Protein AF-A0A9D2G4V3-F1 (afdb_monomer_lite)

Radius of gyration: 16.46 Å; chains: 1; bounding box: 43×29×40 Å

Structure (mmCIF, N/CA/C/O backbone):
data_AF-A0A9D2G4V3-F1
#
_entry.id   AF-A0A9D2G4V3-F1
#
loop_
_atom_site.group_PDB
_atom_site.id
_atom_site.type_symbol
_atom_site.label_atom_id
_atom_site.label_alt_id
_atom_site.label_comp_id
_atom_site.label_asym_id
_atom_site.label_entity_id
_atom_site.label_seq_id
_atom_site.pdbx_PDB_ins_code
_atom_site.Cartn_x
_atom_site.Cartn_y
_atom_site.Cartn_z
_atom_site.occupancy
_atom_site.B_iso_or_equiv
_atom_site.auth_seq_id
_atom_site.auth_comp_id
_atom_site.auth_asym_id
_atom_site.auth_atom_id
_atom_site.pdbx_PDB_model_num
ATOM 1 N N . MET A 1 1 ? 14.062 8.963 -5.551 1.00 49.31 1 MET A N 1
ATOM 2 C CA . MET A 1 1 ? 12.601 8.861 -5.367 1.00 49.31 1 MET A CA 1
ATOM 3 C C . MET A 1 1 ? 12.344 8.740 -3.874 1.00 49.31 1 MET A C 1
ATOM 5 O O . MET A 1 1 ? 13.107 8.044 -3.220 1.00 49.31 1 MET A O 1
ATOM 9 N N . GLU A 1 2 ? 11.373 9.465 -3.320 1.00 56.03 2 GLU A N 1
ATOM 10 C CA . GLU A 1 2 ? 11.016 9.329 -1.900 1.00 56.03 2 GLU A CA 1
ATOM 11 C C . GLU A 1 2 ? 10.211 8.043 -1.707 1.00 56.03 2 GLU A C 1
ATOM 13 O O . GLU A 1 2 ? 9.184 7.839 -2.358 1.00 56.03 2 GLU A O 1
ATOM 18 N N . GLU A 1 3 ? 10.705 7.158 -0.848 1.00 65.50 3 GLU A N 1
ATOM 19 C CA . GLU A 1 3 ? 10.046 5.900 -0.524 1.00 65.50 3 GLU A CA 1
ATOM 20 C C . GLU A 1 3 ? 8.757 6.192 0.256 1.00 65.50 3 GLU A C 1
ATOM 22 O O . GLU A 1 3 ? 8.788 6.674 1.388 1.00 65.50 3 GLU A O 1
ATOM 27 N N . ARG A 1 4 ? 7.599 5.921 -0.354 1.00 73.94 4 ARG A N 1
ATOM 28 C CA . ARG A 1 4 ? 6.304 6.063 0.317 1.00 73.94 4 ARG A CA 1
ATOM 29 C C . ARG A 1 4 ? 5.954 4.747 0.991 1.00 73.94 4 ARG A C 1
ATOM 31 O O . ARG A 1 4 ? 5.878 3.721 0.328 1.00 73.94 4 ARG A O 1
ATOM 38 N N . ARG A 1 5 ? 5.702 4.786 2.299 1.00 82.69 5 ARG A N 1
ATOM 39 C CA . ARG A 1 5 ? 5.290 3.616 3.084 1.00 82.69 5 ARG A CA 1
ATOM 40 C C . ARG A 1 5 ? 3.954 3.880 3.761 1.00 82.69 5 ARG A C 1
ATOM 42 O O . ARG A 1 5 ? 3.755 4.944 4.347 1.00 82.69 5 ARG A O 1
ATOM 49 N N . ILE A 1 6 ? 3.052 2.900 3.733 1.00 89.12 6 ILE A N 1
ATOM 50 C CA . ILE A 1 6 ? 1.837 2.961 4.546 1.00 89.12 6 ILE A CA 1
ATOM 51 C C . ILE A 1 6 ? 2.182 2.649 5.999 1.00 89.12 6 ILE A C 1
ATOM 53 O O . ILE A 1 6 ? 2.665 1.568 6.335 1.00 89.12 6 ILE A O 1
ATOM 57 N N . LEU A 1 7 ? 1.901 3.617 6.871 1.00 90.50 7 LEU A N 1
ATOM 58 C CA . LEU A 1 7 ? 2.097 3.480 8.314 1.00 90.50 7 LEU A CA 1
ATOM 59 C C . LEU A 1 7 ? 0.921 2.764 8.989 1.00 90.50 7 LEU A C 1
ATOM 61 O O . LEU A 1 7 ? 1.078 2.182 10.054 1.00 90.50 7 LEU A O 1
ATOM 65 N N . GLY A 1 8 ? -0.269 2.768 8.392 1.00 92.50 8 GLY A N 1
ATOM 66 C CA . GLY A 1 8 ? -1.415 2.032 8.916 1.00 92.50 8 GLY A CA 1
ATOM 67 C C . GLY A 1 8 ? -2.748 2.566 8.412 1.00 92.50 8 GLY A C 1
ATOM 68 O O . GLY A 1 8 ? -2.813 3.569 7.706 1.00 92.50 8 GLY A O 1
ATOM 69 N N . TYR A 1 9 ? -3.820 1.887 8.816 1.00 93.44 9 TYR A N 1
ATOM 70 C CA . TYR A 1 9 ? -5.196 2.314 8.575 1.00 93.44 9 TYR A CA 1
ATOM 71 C C . TYR A 1 9 ? -5.909 2.476 9.911 1.00 93.44 9 TYR A C 1
ATOM 73 O O . TYR A 1 9 ? -5.844 1.586 10.758 1.00 93.44 9 TYR A O 1
ATOM 81 N N . PHE A 1 10 ? -6.619 3.586 10.081 1.00 93.12 10 PHE A N 1
ATOM 82 C CA . PHE A 1 10 ? -7.259 3.959 11.341 1.00 93.12 10 PHE A CA 1
ATOM 83 C C . PHE A 1 10 ? -8.756 4.138 11.115 1.00 93.12 10 PHE A C 1
ATOM 85 O O . PHE A 1 10 ? -9.157 4.741 10.116 1.00 93.12 10 PHE A O 1
ATOM 92 N N . SER A 1 11 ? -9.587 3.586 12.000 1.00 90.00 11 SER A N 1
ATOM 93 C CA . SER A 1 11 ? -11.045 3.654 11.829 1.00 90.00 11 SER A CA 1
ATOM 94 C C . SER A 1 11 ? -11.639 5.008 12.184 1.00 90.00 11 SER A C 1
ATOM 96 O O . SER A 1 11 ? -12.750 5.310 11.753 1.00 90.00 11 SER A O 1
ATOM 98 N N . ASP A 1 12 ? -10.927 5.811 12.972 1.00 91.12 12 ASP A N 1
ATOM 99 C CA . ASP A 1 12 ? -11.404 7.109 13.424 1.00 91.12 12 ASP A CA 1
ATOM 100 C C . ASP A 1 12 ? -10.268 8.120 13.630 1.00 91.12 12 ASP A C 1
ATOM 102 O O . ASP A 1 12 ? -9.073 7.804 13.621 1.00 91.12 12 ASP A O 1
ATOM 106 N N . ARG A 1 13 ? -10.675 9.380 13.815 1.00 93.62 13 ARG A N 1
ATOM 107 C CA . ARG A 1 13 ? -9.766 10.513 13.996 1.00 93.62 13 ARG A CA 1
ATOM 108 C C . ARG A 1 13 ? -8.987 10.460 15.312 1.00 93.62 13 ARG A C 1
ATOM 110 O O . ARG A 1 13 ? -7.880 10.988 15.347 1.00 93.62 13 ARG A O 1
ATOM 117 N N . SER A 1 14 ? -9.514 9.822 16.360 1.00 94.75 14 SER A N 1
ATOM 118 C CA . SER A 1 14 ? -8.807 9.674 17.640 1.00 94.75 14 SER A CA 1
ATOM 119 C C . SER A 1 14 ? -7.617 8.734 17.476 1.00 94.75 14 SER A C 1
ATOM 121 O O . SER A 1 14 ? -6.496 9.080 17.847 1.00 94.75 14 SER A O 1
ATOM 123 N N . LYS A 1 15 ? -7.832 7.576 16.843 1.00 94.19 15 LYS A N 1
ATOM 124 C CA . LYS A 1 15 ? -6.776 6.595 16.573 1.00 94.19 15 LYS A CA 1
ATOM 125 C C . LYS A 1 15 ? -5.727 7.115 15.605 1.00 94.19 15 LYS A C 1
ATOM 127 O O . LYS A 1 15 ? -4.535 6.907 15.827 1.00 94.19 15 LYS A O 1
ATOM 132 N N . LEU A 1 16 ? -6.150 7.867 14.594 1.00 94.81 16 LEU A N 1
ATOM 133 C CA . LEU A 1 16 ? -5.224 8.581 13.722 1.00 94.81 16 LEU A CA 1
ATOM 134 C C . LEU A 1 16 ? -4.369 9.594 14.504 1.00 94.81 16 LEU A C 1
ATOM 136 O O . LEU A 1 16 ? -3.159 9.651 14.301 1.00 94.81 16 LEU A O 1
ATOM 140 N N . ALA A 1 17 ? -4.965 10.383 15.403 1.00 94.50 17 ALA A N 1
ATOM 141 C CA . ALA A 1 17 ? -4.225 11.367 16.193 1.00 94.50 17 ALA A CA 1
ATOM 142 C C . ALA A 1 17 ? -3.192 10.709 17.128 1.00 94.50 17 ALA A C 1
ATOM 144 O O . ALA A 1 17 ? -2.060 11.186 17.215 1.00 94.50 17 ALA A O 1
ATOM 145 N N . GLU A 1 18 ? -3.547 9.589 17.771 1.00 93.56 18 GLU A N 1
ATOM 146 C CA . GLU A 1 18 ? -2.612 8.768 18.561 1.00 93.56 18 GLU A CA 1
ATOM 147 C C . GLU A 1 18 ? -1.411 8.313 17.711 1.00 93.56 18 GLU A C 1
ATOM 149 O O . GLU A 1 18 ? -0.258 8.431 18.136 1.00 93.56 18 GLU A O 1
ATOM 154 N N . ALA A 1 19 ? -1.670 7.840 16.490 1.00 93.25 19 ALA A N 1
ATOM 155 C CA . ALA A 1 19 ? -0.638 7.382 15.566 1.00 93.25 19 ALA A CA 1
ATOM 156 C C . ALA A 1 19 ? 0.278 8.513 15.077 1.00 93.25 19 ALA A C 1
ATOM 158 O O . ALA A 1 19 ? 1.499 8.358 15.085 1.00 93.25 19 ALA A O 1
ATOM 159 N N . LEU A 1 20 ? -0.282 9.666 14.704 1.00 93.38 20 LEU A N 1
ATOM 160 C CA . LEU A 1 20 ? 0.498 10.838 14.292 1.00 93.38 20 LEU A CA 1
ATOM 161 C C . LEU A 1 20 ? 1.373 11.363 15.436 1.00 93.38 20 LEU A C 1
ATOM 163 O O . LEU A 1 20 ? 2.524 11.736 15.212 1.00 93.38 20 LEU A O 1
ATOM 167 N N . LEU A 1 21 ? 0.872 11.343 16.674 1.00 93.25 21 LEU A N 1
ATOM 168 C CA . LEU A 1 21 ? 1.671 11.703 17.845 1.00 93.25 21 LEU A CA 1
ATOM 169 C C . LEU A 1 21 ? 2.851 10.741 18.040 1.00 93.25 21 LEU A C 1
ATOM 171 O O . LEU A 1 21 ? 3.953 11.185 18.366 1.00 93.25 21 LEU A O 1
ATOM 175 N N . ALA A 1 22 ? 2.640 9.439 17.833 1.00 91.88 22 ALA A N 1
ATOM 176 C CA . ALA A 1 22 ? 3.718 8.454 17.877 1.00 91.88 22 ALA A CA 1
ATOM 177 C C . ALA A 1 22 ? 4.761 8.698 16.772 1.00 91.88 22 ALA A C 1
ATOM 179 O O . ALA A 1 22 ? 5.953 8.682 17.067 1.00 91.88 22 ALA A O 1
ATOM 180 N N . CYS A 1 23 ? 4.331 9.018 15.545 1.00 90.81 23 CYS A N 1
ATOM 181 C CA . CYS A 1 23 ? 5.227 9.381 14.438 1.00 90.81 23 CYS A CA 1
ATOM 182 C C . CYS A 1 23 ? 6.127 10.573 14.806 1.00 90.81 23 CYS A C 1
ATOM 184 O O . CYS A 1 23 ? 7.349 10.474 14.701 1.00 90.81 23 CYS A O 1
ATOM 186 N N . ARG A 1 24 ? 5.547 11.650 15.357 1.00 91.06 24 ARG A N 1
ATOM 187 C CA . ARG A 1 24 ? 6.305 12.835 15.807 1.00 91.06 24 ARG A CA 1
ATOM 188 C C . ARG A 1 24 ? 7.324 12.507 16.892 1.00 91.06 24 ARG A C 1
ATOM 190 O O . ARG A 1 24 ? 8.443 13.008 16.859 1.00 91.06 24 ARG A O 1
ATOM 197 N N . ARG A 1 25 ? 6.963 11.648 17.851 1.00 90.94 25 ARG A N 1
ATOM 198 C CA . ARG A 1 25 ? 7.888 11.194 18.910 1.00 90.94 25 ARG A CA 1
ATOM 199 C C . ARG A 1 25 ? 9.076 10.406 18.357 1.00 90.94 25 ARG A C 1
ATOM 201 O O . ARG A 1 25 ? 10.125 10.393 18.990 1.00 90.94 25 ARG A O 1
ATOM 208 N N . CYS A 1 26 ? 8.917 9.784 17.194 1.00 87.75 26 CYS A N 1
ATOM 209 C CA . CYS A 1 26 ? 9.970 9.075 16.470 1.00 87.75 26 CYS A CA 1
ATOM 210 C C . CYS A 1 26 ? 10.695 9.956 15.436 1.00 87.75 26 CYS A C 1
ATOM 212 O O . CYS A 1 26 ? 11.491 9.443 14.653 1.00 87.75 26 CYS A O 1
ATOM 214 N N . GLY A 1 27 ? 10.441 11.269 15.437 1.00 88.75 27 GLY A N 1
ATOM 215 C CA . GLY A 1 27 ? 11.108 12.226 14.557 1.00 88.75 27 GLY A CA 1
ATOM 216 C C . GLY A 1 27 ? 10.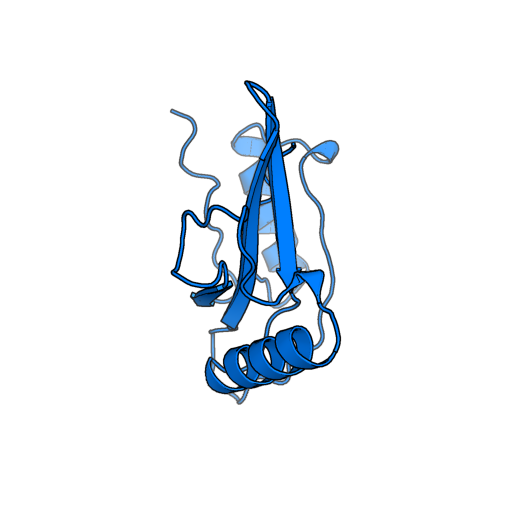593 12.236 13.119 1.00 88.75 27 GLY A C 1
ATOM 217 O O . GLY A 1 27 ? 11.319 12.703 12.253 1.00 88.75 27 GLY A O 1
ATOM 218 N N . ILE A 1 28 ? 9.388 11.715 12.866 1.00 88.69 28 ILE A N 1
ATOM 219 C CA . ILE A 1 28 ? 8.706 11.839 11.571 1.00 88.69 28 ILE A CA 1
ATOM 220 C C . ILE A 1 28 ? 7.842 13.107 11.620 1.00 88.69 28 ILE A C 1
ATOM 222 O O . ILE A 1 28 ? 6.896 13.182 12.418 1.00 88.69 28 ILE A O 1
ATOM 226 N N . GLY A 1 29 ? 8.208 14.104 10.814 1.00 86.06 29 GLY A N 1
ATOM 227 C CA . GLY A 1 29 ? 7.565 15.419 10.740 1.00 86.06 29 GLY A CA 1
ATOM 228 C C . GLY A 1 29 ? 6.180 15.398 10.090 1.00 86.06 29 GLY A C 1
ATOM 229 O O . GLY A 1 29 ? 5.756 14.400 9.509 1.00 86.06 29 GLY A O 1
ATOM 230 N N . GLU A 1 30 ? 5.449 16.514 10.177 1.00 86.19 30 GLU A N 1
ATOM 231 C CA . GLU A 1 30 ? 4.132 16.630 9.528 1.00 86.19 30 GLU A CA 1
ATOM 232 C C . GLU A 1 30 ? 4.273 16.603 8.001 1.00 86.19 30 GLU A C 1
ATOM 234 O O . GLU A 1 30 ? 3.479 15.957 7.323 1.00 86.19 30 GLU A O 1
ATOM 239 N N . GLU A 1 31 ? 5.328 17.227 7.485 1.00 88.88 31 GLU A N 1
ATOM 240 C CA . GLU A 1 31 ? 5.725 17.264 6.079 1.00 88.88 31 GLU A CA 1
ATOM 241 C C . GLU A 1 31 ? 6.112 15.891 5.503 1.00 88.88 31 GLU A C 1
ATOM 243 O O . GLU A 1 31 ? 6.004 15.684 4.297 1.00 88.88 31 GLU A O 1
ATOM 248 N N . GLU A 1 32 ? 6.505 14.942 6.358 1.00 88.31 32 GLU A N 1
ATOM 249 C CA . GLU A 1 32 ? 6.841 13.561 5.981 1.00 88.31 32 GLU A CA 1
ATOM 250 C C . GLU A 1 32 ? 5.623 12.622 6.044 1.00 88.31 32 GLU A C 1
ATOM 252 O O . GLU A 1 32 ? 5.708 11.451 5.667 1.00 88.31 32 GLU A O 1
ATOM 257 N N . THR A 1 33 ? 4.474 13.113 6.521 1.00 89.81 33 THR A N 1
ATOM 258 C CA . THR A 1 33 ? 3.248 12.320 6.655 1.00 89.81 33 THR A CA 1
ATOM 259 C C . THR A 1 33 ? 2.135 12.837 5.759 1.00 89.81 33 THR A C 1
ATOM 261 O O . THR A 1 33 ? 1.887 14.033 5.651 1.00 89.81 33 THR A O 1
ATOM 264 N N . ALA A 1 34 ? 1.391 11.912 5.159 1.00 91.12 34 ALA A N 1
ATOM 265 C CA . ALA A 1 34 ? 0.170 12.219 4.431 1.00 91.12 34 ALA A CA 1
ATOM 266 C C . ALA A 1 34 ? -0.978 11.357 4.959 1.00 91.12 34 ALA A C 1
ATOM 268 O O . ALA A 1 34 ? -0.796 10.182 5.282 1.00 91.12 34 ALA A O 1
ATOM 269 N N . VAL A 1 35 ? -2.170 11.948 5.036 1.00 92.00 35 VAL A N 1
ATOM 270 C CA . VAL A 1 35 ? -3.400 11.257 5.432 1.00 92.00 35 VAL A CA 1
ATOM 271 C C . VAL A 1 35 ? -4.379 11.315 4.273 1.00 92.00 35 VAL A C 1
ATOM 273 O O . VAL A 1 35 ? -4.721 12.395 3.799 1.00 92.00 35 VAL A O 1
ATOM 276 N N . GLU A 1 36 ? -4.871 10.151 3.864 1.00 92.56 36 GLU A N 1
ATOM 277 C CA . GLU A 1 36 ? -5.922 10.016 2.861 1.00 92.56 36 GLU A CA 1
ATOM 278 C C . GLU A 1 36 ? -7.113 9.259 3.460 1.00 92.56 36 GLU A C 1
ATOM 280 O O . GLU A 1 36 ? -6.948 8.275 4.186 1.00 92.56 36 GLU A O 1
ATOM 285 N N . GLU A 1 37 ? -8.327 9.739 3.185 1.00 92.38 37 GLU A N 1
ATOM 286 C CA . GLU A 1 37 ? -9.557 9.109 3.658 1.00 92.38 37 GLU A CA 1
ATOM 287 C C . GLU A 1 37 ? -10.111 8.133 2.619 1.00 92.38 37 GLU A C 1
ATOM 289 O O . GLU A 1 37 ? -10.257 8.459 1.441 1.00 92.38 37 GLU A O 1
ATOM 294 N N . PHE A 1 38 ? -10.503 6.941 3.074 1.00 89.62 38 PHE A N 1
ATOM 295 C CA . PHE A 1 38 ? -11.082 5.911 2.218 1.00 89.62 38 PHE A CA 1
ATOM 296 C C . PHE A 1 38 ? -12.380 5.365 2.799 1.00 89.62 38 PHE A C 1
ATOM 298 O O . PHE A 1 38 ? -12.481 5.072 3.989 1.00 89.62 38 PHE A O 1
ATOM 305 N N . SER A 1 39 ? -13.356 5.111 1.926 1.00 89.00 39 SER A N 1
ATOM 306 C CA . SER A 1 39 ? -14.541 4.332 2.282 1.00 89.00 39 SER A CA 1
ATOM 307 C C . SER A 1 39 ? -14.331 2.865 1.917 1.00 89.00 39 SER A C 1
ATOM 309 O O . SER A 1 39 ? -14.383 2.483 0.744 1.00 89.00 39 SER A O 1
ATOM 311 N N . VAL A 1 40 ? -14.091 2.022 2.925 1.00 86.06 40 VAL A N 1
ATOM 312 C CA . VAL A 1 40 ? -13.924 0.574 2.741 1.00 86.06 40 VAL A CA 1
ATOM 313 C C . VAL A 1 40 ? -15.057 -0.165 3.454 1.00 86.06 40 VAL A C 1
ATOM 315 O O . VAL A 1 40 ? -15.074 -0.221 4.683 1.00 86.06 40 VAL A O 1
ATOM 318 N N . PRO A 1 41 ? -15.999 -0.790 2.723 1.00 82.12 41 PRO A N 1
ATOM 319 C CA . PRO A 1 41 ? -17.105 -1.517 3.335 1.00 82.12 41 PRO A CA 1
ATOM 320 C C . PRO A 1 41 ? -16.611 -2.859 3.888 1.00 82.12 41 PRO A C 1
ATOM 322 O O . PRO A 1 41 ? -16.641 -3.898 3.213 1.00 82.12 41 PRO A O 1
ATOM 325 N N . LEU A 1 42 ? -16.125 -2.835 5.125 1.00 82.38 42 LEU A N 1
ATOM 326 C CA . LEU A 1 42 ? -15.725 -4.021 5.867 1.00 82.38 42 LEU A CA 1
ATOM 327 C C . LEU A 1 42 ? -16.950 -4.674 6.515 1.00 82.38 42 LEU A C 1
ATOM 329 O O . LEU A 1 42 ? -17.839 -4.010 7.041 1.00 82.38 42 LEU A O 1
ATOM 333 N N . ARG A 1 43 ? -17.012 -6.010 6.472 1.00 79.94 43 ARG A N 1
ATOM 334 C CA . ARG A 1 43 ? -18.036 -6.752 7.223 1.00 79.94 43 ARG A CA 1
ATOM 335 C C . ARG A 1 43 ? -17.781 -6.583 8.719 1.00 79.94 43 ARG A C 1
ATOM 337 O O . ARG A 1 43 ? -16.625 -6.549 9.135 1.00 79.94 43 ARG A O 1
ATOM 344 N N . ARG A 1 44 ? -18.849 -6.564 9.521 1.00 73.19 44 ARG A N 1
ATOM 345 C CA . ARG A 1 44 ? -18.765 -6.516 10.988 1.00 73.19 44 ARG A CA 1
ATOM 346 C C . ARG A 1 44 ? -17.776 -7.575 11.500 1.00 73.19 44 ARG A C 1
ATOM 348 O O . ARG A 1 44 ? -17.852 -8.733 11.095 1.00 73.19 44 ARG A O 1
ATOM 355 N N . GLY A 1 45 ? -16.821 -7.156 12.331 1.00 70.56 45 GLY A N 1
ATOM 356 C CA . GLY A 1 45 ? -15.772 -8.020 12.886 1.00 70.56 45 GLY A CA 1
ATOM 357 C C . GLY A 1 45 ? -14.543 -8.247 11.992 1.00 70.56 45 GLY A C 1
ATOM 358 O O . GLY A 1 45 ? -13.565 -8.827 12.458 1.00 70.56 45 GLY A O 1
ATOM 359 N N . ARG A 1 46 ? -14.525 -7.783 10.731 1.00 75.44 46 ARG A N 1
ATOM 360 C CA . ARG A 1 46 ? -13.289 -7.777 9.929 1.00 75.44 46 ARG A CA 1
ATOM 361 C C . ARG A 1 46 ? -12.436 -6.568 10.284 1.00 75.44 46 ARG A C 1
ATOM 363 O O . ARG A 1 46 ? -12.845 -5.439 10.053 1.00 75.44 46 ARG A O 1
ATOM 370 N N . ARG A 1 47 ? -11.222 -6.839 10.760 1.00 81.75 47 ARG A N 1
ATOM 371 C CA . ARG A 1 47 ? -10.243 -5.832 11.199 1.00 81.75 47 ARG A CA 1
ATOM 372 C C . ARG A 1 47 ? -9.108 -5.602 10.199 1.00 81.75 47 ARG A C 1
ATOM 374 O O . ARG A 1 47 ? -8.099 -5.022 10.565 1.00 81.75 47 ARG A O 1
ATOM 381 N N . PHE A 1 48 ? -9.243 -6.106 8.968 1.00 89.50 48 PHE A N 1
ATOM 382 C CA . PHE A 1 48 ? -8.135 -6.144 8.014 1.00 89.50 48 PHE A CA 1
ATOM 383 C C . PHE A 1 48 ? -8.535 -5.652 6.616 1.00 89.50 48 PHE A C 1
ATOM 385 O O . PHE A 1 48 ? -9.182 -6.412 5.878 1.00 89.50 48 PHE A O 1
ATOM 392 N N . PRO A 1 49 ? -8.167 -4.418 6.2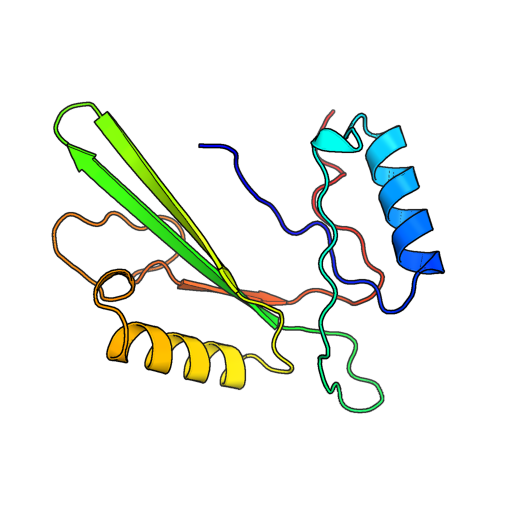26 1.00 92.56 49 PRO A N 1
ATOM 393 C CA . PRO A 1 49 ? -8.022 -4.051 4.824 1.00 92.56 49 PRO A CA 1
ATOM 394 C C . PRO A 1 49 ? -6.842 -4.782 4.168 1.00 92.56 49 PRO A C 1
ATOM 396 O O . PRO A 1 49 ? -5.934 -5.297 4.826 1.00 92.56 49 PRO A O 1
ATOM 399 N N . TYR A 1 50 ? -6.891 -4.833 2.841 1.00 94.06 50 TYR A N 1
ATOM 400 C CA . TYR A 1 50 ? -5.838 -5.360 1.985 1.00 94.06 50 TYR A CA 1
ATOM 401 C C . TYR A 1 50 ? -5.381 -4.253 1.052 1.00 94.06 50 TYR A C 1
ATOM 403 O O . TYR A 1 50 ? -6.201 -3.685 0.334 1.00 94.06 50 TYR A O 1
ATOM 411 N N . GLU A 1 51 ? -4.094 -3.978 1.039 1.00 94.69 51 GLU A N 1
ATOM 412 C CA . GLU A 1 51 ? -3.495 -3.012 0.131 1.00 94.69 51 GLU A CA 1
ATOM 413 C C . GLU A 1 51 ? -2.999 -3.743 -1.114 1.00 94.69 51 GLU A C 1
ATOM 415 O O . GLU A 1 51 ? -2.552 -4.886 -1.028 1.00 94.69 51 GLU A O 1
ATOM 420 N N . LEU A 1 52 ? -3.132 -3.124 -2.281 1.00 96.19 52 LEU A N 1
ATOM 421 C CA . LEU A 1 52 ? -2.394 -3.532 -3.468 1.00 96.19 52 LEU A CA 1
ATOM 422 C C . LEU A 1 52 ? -1.338 -2.458 -3.700 1.00 96.19 52 LEU A C 1
ATOM 424 O O . LEU A 1 52 ? -1.699 -1.285 -3.745 1.00 96.19 52 LEU A O 1
ATOM 428 N N . SER A 1 53 ? -0.100 -2.876 -3.919 1.00 95.06 53 SER A N 1
ATOM 429 C CA . SER A 1 53 ? 0.997 -1.989 -4.298 1.00 95.06 53 SER A CA 1
ATOM 430 C C . SER A 1 53 ? 1.711 -2.536 -5.526 1.00 95.06 53 SER A C 1
ATOM 432 O O . SER A 1 53 ? 1.563 -3.718 -5.868 1.00 95.06 53 SER A O 1
ATOM 434 N N . TYR A 1 54 ? 2.381 -1.648 -6.252 1.00 94.81 54 TYR A N 1
ATOM 435 C CA . TYR A 1 54 ? 3.085 -1.952 -7.488 1.00 94.81 54 TYR A CA 1
ATOM 436 C C . TYR A 1 54 ? 4.398 -1.189 -7.564 1.00 94.81 54 TYR A C 1
ATOM 438 O O . TYR A 1 54 ? 4.416 0.022 -7.362 1.00 94.81 54 TYR A O 1
ATOM 446 N N . GLU A 1 55 ? 5.464 -1.894 -7.921 1.00 94.38 55 GLU A N 1
ATOM 447 C CA . GLU A 1 55 ? 6.798 -1.332 -8.076 1.00 94.38 55 GLU A CA 1
ATOM 448 C C . GLU A 1 55 ? 7.512 -1.980 -9.252 1.00 94.38 55 GLU A C 1
ATOM 450 O O . GLU A 1 55 ? 7.388 -3.187 -9.483 1.00 94.38 55 GLU A O 1
ATOM 455 N N . PHE A 1 56 ? 8.264 -1.176 -9.992 1.00 93.81 56 PHE A N 1
ATOM 456 C CA . PHE A 1 56 ? 9.244 -1.653 -10.957 1.00 93.81 56 PHE A CA 1
ATOM 457 C C . PHE A 1 56 ? 10.323 -0.598 -11.163 1.00 93.81 56 PHE A C 1
ATOM 459 O O . PHE A 1 56 ? 10.066 0.591 -10.990 1.00 93.81 56 PHE A O 1
ATOM 466 N N . SER A 1 57 ? 11.484 -1.027 -11.636 1.00 93.19 57 SER A N 1
ATOM 467 C CA . SER A 1 57 ? 12.571 -0.133 -12.019 1.00 93.19 57 SER A CA 1
ATOM 468 C C . SER A 1 57 ? 12.858 -0.256 -13.514 1.00 93.19 57 SER A C 1
ATOM 470 O O . SER A 1 57 ? 12.690 -1.323 -14.114 1.00 93.19 57 SER A O 1
ATOM 472 N N . LEU A 1 58 ? 13.283 0.842 -14.137 1.00 93.06 58 LEU A N 1
ATOM 473 C CA . LEU A 1 58 ? 13.819 0.869 -15.496 1.00 93.06 58 LEU A CA 1
ATOM 474 C C . LEU A 1 58 ? 15.302 1.208 -15.440 1.00 93.06 58 LEU A C 1
ATOM 476 O O . LEU A 1 58 ? 15.686 2.258 -14.925 1.00 93.06 58 LEU A O 1
ATOM 480 N N . ARG A 1 59 ? 16.135 0.354 -16.035 1.00 89.31 59 ARG A N 1
ATOM 481 C CA . ARG A 1 59 ?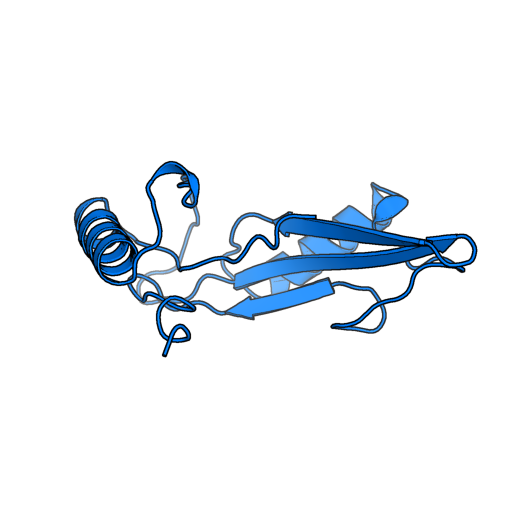 17.567 0.622 -16.176 1.00 89.31 59 ARG A CA 1
ATOM 482 C C . ARG A 1 59 ? 17.867 1.254 -17.530 1.00 89.31 59 ARG A C 1
ATOM 484 O O . ARG A 1 59 ? 17.508 0.712 -18.575 1.00 89.31 59 ARG A O 1
ATOM 491 N N . ARG A 1 60 ? 18.549 2.399 -17.523 1.00 87.31 60 ARG A N 1
ATOM 492 C CA . ARG A 1 60 ? 19.028 3.109 -18.720 1.00 87.31 60 ARG A CA 1
ATOM 493 C C . ARG A 1 60 ? 20.515 3.420 -18.560 1.00 87.31 60 ARG A C 1
ATOM 495 O O . ARG A 1 60 ? 20.892 4.479 -18.062 1.00 87.31 60 ARG A O 1
ATOM 502 N N . GLY A 1 61 ? 21.358 2.475 -18.979 1.00 86.38 61 GLY A N 1
ATOM 503 C CA . GLY A 1 61 ? 22.799 2.529 -18.722 1.00 86.38 61 GLY A CA 1
ATOM 504 C C . GLY A 1 61 ? 23.087 2.336 -17.233 1.00 86.38 61 GLY A C 1
ATOM 505 O O . GLY A 1 61 ? 22.633 1.356 -16.648 1.00 86.38 61 GLY A O 1
ATOM 506 N N . GLU A 1 62 ? 23.804 3.279 -16.626 1.00 88.06 62 GLU A N 1
ATOM 507 C CA . GLU A 1 62 ? 24.094 3.290 -15.182 1.00 88.06 62 GLU A CA 1
ATOM 508 C C . GLU A 1 62 ? 22.948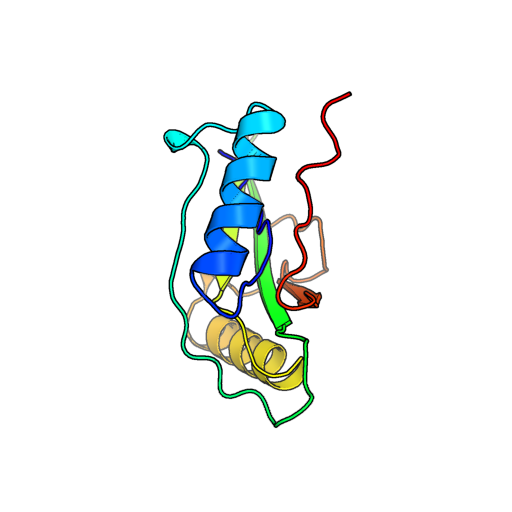 3.872 -14.338 1.00 88.06 62 GLU A C 1
ATOM 510 O O . GLU A 1 62 ? 22.947 3.737 -13.118 1.00 88.06 62 GLU A O 1
ATOM 515 N N . ASN A 1 63 ? 21.952 4.498 -14.973 1.00 88.81 63 ASN A N 1
ATOM 516 C CA . ASN A 1 63 ? 20.830 5.107 -14.267 1.00 88.81 63 ASN A CA 1
ATOM 517 C C . ASN A 1 63 ? 19.713 4.087 -14.033 1.00 88.81 63 ASN A C 1
ATOM 519 O O . ASN A 1 63 ? 19.296 3.388 -14.962 1.00 88.81 63 ASN A O 1
ATOM 523 N N . VAL A 1 64 ? 19.190 4.063 -12.808 1.00 88.88 64 VAL A N 1
ATOM 524 C CA . VAL A 1 64 ? 17.996 3.305 -12.425 1.00 88.88 64 VAL A CA 1
ATOM 525 C C . VAL A 1 64 ? 16.900 4.296 -12.058 1.00 88.88 64 VAL A C 1
ATOM 527 O O . VAL A 1 64 ? 17.111 5.194 -11.244 1.00 88.88 64 VAL A O 1
ATOM 530 N N . GLU A 1 65 ? 15.746 4.154 -12.698 1.00 90.50 65 GLU A N 1
ATOM 531 C CA . GLU A 1 65 ? 14.547 4.927 -12.393 1.00 90.50 65 GLU A CA 1
ATOM 532 C C . GLU A 1 65 ? 13.502 3.996 -11.784 1.00 90.50 65 GLU A C 1
ATOM 534 O O . GLU A 1 65 ? 13.023 3.079 -12.453 1.00 90.50 65 GLU A O 1
ATOM 539 N N . ASP A 1 66 ? 13.165 4.229 -10.520 1.00 89.75 66 ASP A N 1
ATOM 540 C CA . ASP A 1 66 ? 12.149 3.465 -9.804 1.00 89.75 66 ASP A CA 1
ATOM 541 C C . ASP A 1 66 ? 10.764 4.057 -10.049 1.00 89.75 66 ASP A C 1
ATOM 543 O O . ASP A 1 66 ? 10.603 5.264 -10.223 1.00 89.75 66 ASP A O 1
ATOM 547 N N . PHE A 1 67 ? 9.748 3.205 -10.054 1.00 90.75 67 PHE A N 1
ATOM 548 C CA . PHE A 1 67 ? 8.350 3.578 -10.193 1.00 90.75 67 PHE A CA 1
ATOM 549 C C . PHE A 1 67 ? 7.548 2.839 -9.142 1.00 90.75 67 PHE A C 1
ATOM 551 O O . PHE A 1 67 ? 7.657 1.621 -9.028 1.00 90.75 67 PHE A O 1
ATOM 558 N N . TYR A 1 68 ? 6.695 3.568 -8.429 1.00 91.06 68 TYR A N 1
ATOM 559 C CA . TYR A 1 68 ? 5.929 3.024 -7.319 1.00 91.06 68 TYR A CA 1
ATOM 560 C C . TYR A 1 68 ? 4.506 3.594 -7.284 1.00 91.06 68 TYR A C 1
ATOM 562 O O . TYR A 1 68 ? 4.304 4.804 -7.412 1.00 91.06 68 TYR A O 1
ATOM 570 N N . ASP A 1 69 ? 3.514 2.722 -7.107 1.00 92.62 69 ASP A N 1
ATOM 571 C CA . ASP A 1 69 ? 2.097 3.066 -6.979 1.00 92.62 69 ASP A CA 1
ATOM 572 C C . ASP A 1 69 ? 1.462 2.282 -5.814 1.00 92.62 69 ASP A C 1
ATOM 574 O O . ASP A 1 69 ? 1.464 1.049 -5.813 1.00 92.62 69 ASP A O 1
ATOM 578 N N . ILE A 1 70 ? 0.832 3.001 -4.877 1.00 92.00 70 ILE A N 1
ATOM 579 C CA . ILE A 1 70 ? -0.039 2.426 -3.838 1.00 92.00 70 ILE A CA 1
ATOM 580 C C . ILE A 1 70 ? -1.486 2.618 -4.261 1.00 92.00 70 ILE A C 1
ATOM 582 O O . ILE A 1 70 ? -1.899 3.722 -4.627 1.00 92.00 70 ILE A O 1
ATOM 586 N N . PHE A 1 71 ? -2.286 1.560 -4.180 1.00 93.06 71 PHE A N 1
ATOM 587 C CA . PHE A 1 71 ? -3.716 1.640 -4.441 1.00 93.06 71 PHE A CA 1
ATOM 588 C C . PHE A 1 71 ? -4.509 1.657 -3.138 1.00 93.06 71 PHE A C 1
ATOM 590 O O . PHE A 1 71 ? -4.180 0.957 -2.182 1.00 93.06 71 PHE A O 1
ATOM 597 N N . GLY A 1 72 ? -5.619 2.400 -3.138 1.00 92.19 72 GLY A N 1
ATOM 598 C CA . GLY A 1 72 ? -6.502 2.483 -1.979 1.00 92.19 72 GLY A CA 1
ATOM 599 C C . GLY A 1 72 ? -6.926 1.101 -1.442 1.00 92.19 72 GLY A C 1
ATOM 600 O O . GLY A 1 72 ? -7.096 0.147 -2.219 1.00 92.19 72 GLY A O 1
ATOM 601 N N . PRO A 1 73 ? -7.136 0.980 -0.120 1.00 94.38 73 PRO A N 1
ATOM 602 C CA . PRO A 1 73 ? -7.397 -0.285 0.554 1.00 94.38 73 PRO A CA 1
ATOM 603 C C . PRO A 1 73 ? -8.648 -0.998 0.031 1.00 94.38 73 PRO A C 1
ATOM 605 O O . PRO A 1 73 ? -9.693 -0.407 -0.241 1.00 94.38 73 PRO A O 1
ATOM 608 N N . GLN A 1 74 ? -8.559 -2.320 -0.058 1.00 95.19 74 GLN A N 1
ATOM 609 C CA . GLN A 1 74 ? -9.624 -3.213 -0.497 1.00 95.19 74 GLN A CA 1
ATOM 610 C C . GLN A 1 74 ? -10.126 -4.076 0.663 1.00 95.19 74 GLN A C 1
ATOM 612 O O . GLN A 1 74 ? -9.390 -4.427 1.584 1.00 95.19 74 GLN A O 1
ATOM 617 N N . LYS A 1 75 ? -11.380 -4.535 0.599 1.00 92.56 75 LYS A N 1
ATOM 618 C CA . LYS A 1 75 ? -11.980 -5.343 1.685 1.00 92.56 75 LYS A CA 1
ATOM 619 C C . LYS A 1 75 ? -11.531 -6.811 1.698 1.00 92.56 75 LYS A C 1
ATOM 621 O O . LYS A 1 75 ? -11.982 -7.601 2.535 1.00 92.56 75 LYS A O 1
ATOM 626 N N . SER A 1 76 ? -10.760 -7.227 0.690 1.00 93.44 76 SER A N 1
ATOM 627 C CA . SER A 1 76 ? -10.300 -8.609 0.514 1.00 93.44 76 SER A CA 1
ATOM 628 C C . SER A 1 76 ? -9.161 -8.716 -0.501 1.00 93.44 76 SER A C 1
ATOM 630 O O . SER A 1 76 ? -9.168 -8.008 -1.508 1.00 93.44 76 SER A O 1
ATOM 632 N N . ARG A 1 77 ? -8.294 -9.721 -0.328 1.00 94.88 77 ARG A N 1
ATOM 633 C CA . ARG A 1 77 ? -7.274 -10.113 -1.318 1.00 94.88 77 ARG A CA 1
ATOM 634 C C . ARG A 1 77 ? -7.848 -10.329 -2.723 1.00 94.88 77 ARG A C 1
ATOM 636 O O . ARG A 1 77 ? -7.233 -9.944 -3.709 1.00 94.88 77 ARG A O 1
ATOM 643 N N . TRP A 1 78 ? -9.044 -10.914 -2.834 1.00 95.81 78 TRP A N 1
ATOM 644 C CA . TRP A 1 78 ? -9.691 -11.141 -4.133 1.00 95.81 78 TRP A CA 1
ATOM 645 C C . TRP A 1 78 ? -9.998 -9.834 -4.876 1.00 95.81 78 TRP A C 1
ATOM 647 O O . TRP A 1 78 ? -9.827 -9.759 -6.091 1.00 95.81 78 TRP A O 1
ATOM 657 N N . GLN A 1 79 ? -10.405 -8.785 -4.155 1.00 95.94 79 GLN A N 1
ATOM 658 C CA . GLN A 1 79 ? -10.608 -7.469 -4.757 1.00 95.94 79 GLN A CA 1
ATOM 659 C C . GLN A 1 79 ? -9.294 -6.850 -5.236 1.00 95.94 79 GLN A C 1
ATOM 661 O O . GLN A 1 79 ? -9.277 -6.326 -6.347 1.00 95.94 79 GLN A O 1
ATOM 666 N N . CYS A 1 80 ? -8.196 -6.992 -4.485 1.00 97.31 80 CYS A N 1
ATOM 667 C CA . CYS A 1 80 ? -6.868 -6.585 -4.956 1.00 97.31 80 CYS A CA 1
ATOM 668 C C . CYS A 1 80 ? -6.482 -7.320 -6.247 1.00 97.31 80 CYS A C 1
ATOM 670 O O . CYS A 1 80 ? -6.062 -6.696 -7.214 1.00 97.31 80 CYS A O 1
ATOM 672 N N . LEU A 1 81 ? -6.702 -8.637 -6.322 1.00 97.75 81 LEU A N 1
ATOM 673 C CA . LEU A 1 81 ? -6.424 -9.412 -7.539 1.00 97.75 81 LEU A CA 1
ATOM 674 C C . LEU A 1 81 ? -7.296 -8.975 -8.725 1.00 97.75 81 LEU A C 1
ATOM 676 O O . LEU A 1 81 ? -6.823 -8.914 -9.861 1.00 97.75 81 LEU A O 1
ATOM 680 N N . ARG A 1 82 ? -8.571 -8.648 -8.484 1.00 98.00 82 ARG A N 1
ATOM 681 C CA . ARG A 1 82 ? -9.457 -8.089 -9.514 1.00 98.00 82 ARG A CA 1
ATOM 682 C C . ARG A 1 82 ? -8.975 -6.711 -9.975 1.00 98.00 82 ARG A C 1
ATOM 684 O O . ARG A 1 82 ? -8.996 -6.452 -11.178 1.00 98.00 82 ARG A O 1
ATOM 691 N N . LEU A 1 83 ? -8.538 -5.857 -9.049 1.00 97.62 83 LEU A N 1
ATOM 692 C CA . LEU A 1 83 ? -7.961 -4.547 -9.343 1.00 97.62 83 LEU A CA 1
ATOM 693 C C . LEU A 1 83 ? -6.687 -4.689 -10.181 1.00 97.62 83 LEU A C 1
ATOM 695 O O . LEU A 1 83 ? -6.635 -4.120 -11.265 1.00 97.62 83 LEU A O 1
ATOM 699 N N . LYS A 1 84 ? -5.736 -5.527 -9.758 1.00 97.69 84 LYS A N 1
ATOM 700 C CA . LYS A 1 84 ? -4.518 -5.870 -10.507 1.00 97.69 84 LYS A CA 1
ATOM 701 C C . LYS A 1 84 ? -4.823 -6.267 -11.951 1.00 97.69 84 LYS A C 1
ATOM 703 O O . LYS A 1 84 ? -4.306 -5.662 -12.884 1.00 97.69 84 LYS A O 1
ATOM 708 N N . ARG A 1 85 ? -5.734 -7.226 -12.159 1.00 97.81 85 ARG A N 1
ATOM 709 C CA . ARG A 1 85 ? -6.138 -7.658 -13.513 1.00 97.81 85 ARG A CA 1
ATOM 710 C C . ARG A 1 85 ? -6.748 -6.520 -14.327 1.00 97.81 85 ARG A C 1
ATOM 712 O O . ARG A 1 85 ? -6.512 -6.441 -15.529 1.00 97.81 85 ARG A O 1
ATOM 719 N N . ARG A 1 86 ? -7.555 -5.658 -13.699 1.00 98.00 86 ARG A N 1
ATOM 720 C CA . ARG A 1 86 ? -8.129 -4.480 -14.362 1.00 98.00 86 ARG A CA 1
ATOM 721 C C . ARG A 1 86 ? -7.023 -3.522 -14.799 1.00 98.00 86 ARG A C 1
ATOM 723 O O . ARG A 1 86 ? -7.009 -3.156 -15.964 1.00 98.00 86 ARG A O 1
ATOM 730 N N . LEU A 1 87 ? -6.093 -3.196 -13.903 1.00 97.69 87 LEU A N 1
ATOM 731 C CA . LEU A 1 87 ? -4.957 -2.308 -14.158 1.00 97.69 87 LEU A CA 1
ATOM 732 C C . LEU A 1 87 ? -4.074 -2.830 -15.295 1.00 97.69 87 LEU A C 1
ATOM 734 O O . LEU A 1 87 ? -3.795 -2.093 -16.235 1.00 97.69 87 LEU A O 1
ATOM 738 N N . GLN A 1 88 ? -3.720 -4.116 -15.265 1.00 96.44 88 GLN A N 1
ATOM 739 C CA . GLN A 1 88 ? -2.954 -4.772 -16.330 1.00 96.44 88 GLN A CA 1
ATOM 740 C C . GLN A 1 88 ? -3.683 -4.733 -17.681 1.00 96.44 88 GLN A C 1
ATOM 742 O O . GLN A 1 88 ? -3.051 -4.606 -18.726 1.00 96.44 88 GLN A O 1
ATOM 747 N N . ARG A 1 89 ? -5.018 -4.807 -17.697 1.00 96.88 89 ARG A N 1
ATOM 748 C CA . ARG A 1 89 ? -5.798 -4.688 -18.938 1.00 96.88 89 ARG A CA 1
ATOM 749 C C . ARG A 1 89 ? -5.870 -3.248 -19.436 1.00 96.88 89 ARG A C 1
ATOM 751 O O . ARG A 1 89 ? -5.659 -3.034 -20.626 1.00 96.88 89 ARG A O 1
ATOM 758 N N . SER A 1 90 ? -6.145 -2.284 -18.558 1.00 96.69 90 SER A N 1
ATOM 759 C CA . SER A 1 90 ? -6.449 -0.902 -18.947 1.00 96.69 90 SER A CA 1
ATOM 760 C C . SER A 1 90 ? -5.230 0.004 -19.107 1.00 96.69 90 SER A C 1
ATOM 762 O O . SER A 1 90 ? -5.309 0.948 -19.886 1.00 96.69 90 SER A O 1
ATOM 764 N N . HIS A 1 91 ? -4.106 -0.265 -18.432 1.00 94.94 91 HIS A N 1
ATOM 765 C CA . HIS A 1 91 ? -2.903 0.565 -18.549 1.00 94.94 91 HIS A CA 1
ATOM 766 C C . HIS A 1 91 ? -1.659 -0.281 -18.860 1.00 94.94 91 HIS A C 1
ATOM 768 O O . HIS A 1 91 ? -1.247 -1.104 -18.037 1.00 94.94 91 HIS A O 1
ATOM 774 N N . PRO A 1 92 ? -0.996 -0.044 -20.007 1.00 92.75 92 PRO A N 1
ATOM 775 C CA . PRO A 1 92 ? 0.232 -0.747 -20.378 1.00 92.75 92 PRO A CA 1
ATOM 776 C C . PRO A 1 92 ? 1.356 -0.647 -19.337 1.00 92.75 92 PRO A C 1
ATOM 778 O O . PRO A 1 92 ? 2.125 -1.593 -19.183 1.00 92.75 92 PRO A O 1
ATOM 781 N N . ARG A 1 93 ? 1.419 0.448 -18.559 1.00 93.25 93 ARG A N 1
ATOM 782 C CA . ARG A 1 93 ? 2.438 0.636 -17.510 1.00 93.25 93 ARG A CA 1
ATOM 783 C C . ARG A 1 93 ?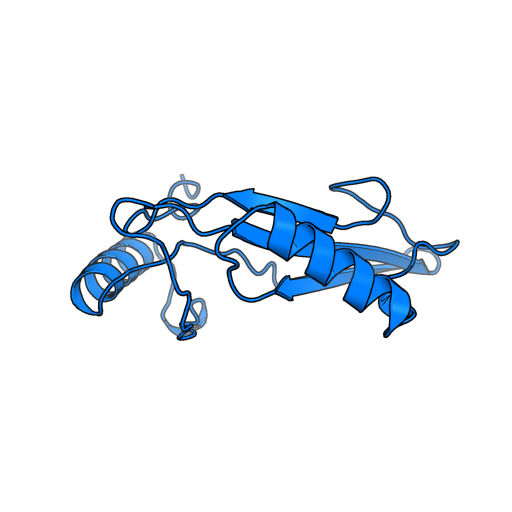 2.427 -0.445 -16.428 1.00 93.25 93 ARG A C 1
ATOM 785 O O . ARG A 1 93 ? 3.455 -0.675 -15.812 1.00 93.25 93 ARG A O 1
ATOM 792 N N . PHE A 1 94 ? 1.303 -1.127 -16.232 1.00 95.31 94 PHE A N 1
ATOM 793 C CA . PHE A 1 94 ? 1.164 -2.190 -15.234 1.00 95.31 94 PHE A CA 1
ATOM 794 C C . PHE A 1 94 ? 1.384 -3.592 -15.800 1.00 95.31 94 PHE A C 1
ATOM 796 O O . PHE A 1 94 ? 1.316 -4.576 -15.068 1.00 95.31 94 PHE A O 1
ATOM 803 N N . ARG A 1 95 ? 1.587 -3.718 -17.113 1.00 94.25 95 ARG A N 1
ATOM 804 C CA . ARG A 1 95 ? 1.865 -5.010 -17.738 1.00 94.25 95 ARG A CA 1
ATOM 805 C C . ARG A 1 95 ? 3.341 -5.365 -17.557 1.00 94.25 95 ARG A C 1
ATOM 807 O O . ARG A 1 95 ? 4.180 -4.461 -17.670 1.00 94.25 95 ARG A O 1
ATOM 814 N N . PRO A 1 96 ? 3.658 -6.657 -17.366 1.00 91.56 96 PRO A N 1
ATOM 815 C C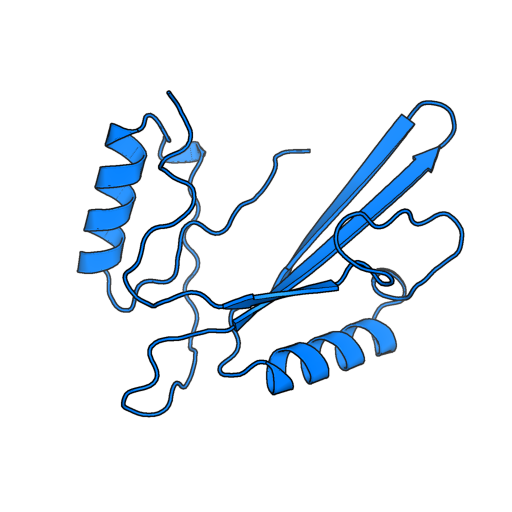A . PRO A 1 96 ? 5.006 -7.152 -17.570 1.00 91.56 96 PRO A CA 1
ATOM 816 C C . PRO A 1 96 ? 5.528 -6.735 -18.944 1.00 91.56 96 PRO A C 1
ATOM 818 O O . PRO A 1 96 ? 4.807 -6.842 -19.936 1.00 91.56 96 PRO A O 1
ATOM 821 N N . ALA A 1 97 ? 6.748 -6.217 -18.987 1.00 90.12 97 ALA A N 1
ATOM 822 C CA . ALA A 1 97 ? 7.409 -5.785 -20.206 1.00 90.12 97 ALA A CA 1
ATOM 823 C C . ALA A 1 97 ? 8.914 -6.010 -20.064 1.00 90.12 97 ALA A C 1
ATOM 825 O O . ALA A 1 97 ? 9.446 -5.962 -18.954 1.00 90.12 97 ALA A O 1
ATOM 826 N N . GLU A 1 98 ? 9.576 -6.241 -21.192 1.00 85.88 98 GLU A N 1
ATOM 827 C CA . GLU A 1 98 ? 11.032 -6.292 -21.262 1.00 85.88 98 GLU A CA 1
ATOM 828 C C . GLU A 1 98 ? 11.630 -4.949 -20.809 1.00 85.88 98 GLU A C 1
ATOM 830 O O . GLU A 1 98 ? 11.074 -3.884 -21.091 1.00 85.88 98 GLU A O 1
ATOM 835 N N . GLY A 1 99 ? 12.722 -5.002 -20.045 1.00 87.75 99 GLY A N 1
ATOM 836 C CA . GLY A 1 99 ? 13.372 -3.821 -19.466 1.00 87.75 99 GLY A CA 1
ATOM 837 C C . GLY A 1 99 ? 12.793 -3.328 -18.135 1.00 87.75 99 GLY A C 1
ATOM 838 O O . GLY A 1 99 ? 13.359 -2.405 -17.554 1.00 87.75 99 GLY A O 1
ATOM 839 N N . LYS A 1 100 ? 11.707 -3.933 -17.629 1.00 93.06 100 LYS A N 1
ATOM 840 C CA . LYS A 1 100 ? 11.248 -3.715 -16.249 1.00 93.06 100 LYS A CA 1
ATOM 841 C C . LYS A 1 100 ? 11.888 -4.724 -15.307 1.00 93.06 100 LYS A C 1
ATOM 843 O O . LYS A 1 100 ? 11.731 -5.930 -15.495 1.00 93.06 100 LYS A O 1
ATOM 848 N N . GLU A 1 101 ? 12.544 -4.217 -14.277 1.00 92.81 101 GLU A N 1
ATOM 849 C CA . GLU A 1 101 ? 13.071 -5.002 -13.164 1.00 92.81 101 GLU A CA 1
ATOM 850 C C . GLU A 1 101 ? 12.068 -4.946 -12.005 1.00 92.81 101 GLU A C 1
ATOM 852 O O . GLU A 1 101 ? 11.524 -3.885 -11.704 1.00 92.81 101 GLU A O 1
ATOM 857 N N . TYR A 1 102 ? 11.785 -6.088 -11.375 1.00 92.81 102 TYR A N 1
ATOM 858 C CA . TYR A 1 102 ? 10.843 -6.170 -10.258 1.00 92.81 102 TYR A CA 1
ATOM 859 C C . TYR A 1 102 ? 11.521 -6.765 -9.030 1.00 92.81 102 TYR A C 1
ATOM 861 O O . TYR A 1 102 ? 12.114 -7.840 -9.111 1.00 92.81 102 TYR A O 1
ATOM 869 N N . THR A 1 103 ? 11.370 -6.096 -7.889 1.00 86.12 103 THR A N 1
ATOM 870 C CA . THR A 1 103 ? 11.987 -6.515 -6.622 1.00 86.12 103 THR A CA 1
ATOM 871 C C . THR A 1 103 ? 11.077 -7.451 -5.826 1.00 86.12 103 THR A C 1
ATOM 873 O O . THR A 1 103 ? 11.502 -8.510 -5.372 1.00 86.12 103 THR A O 1
ATOM 876 N N . GLN A 1 104 ? 9.803 -7.078 -5.667 1.00 85.19 104 GLN A N 1
ATOM 877 C CA . GLN A 1 104 ? 8.877 -7.748 -4.742 1.00 85.19 104 GLN A CA 1
ATOM 878 C C . GLN A 1 104 ? 8.191 -8.990 -5.332 1.00 85.19 104 GLN A C 1
ATOM 880 O O . GLN A 1 104 ? 7.836 -9.923 -4.609 1.00 85.19 104 GLN A O 1
ATOM 885 N N . SER A 1 105 ? 7.935 -9.011 -6.642 1.00 90.94 105 SER A N 1
ATOM 886 C CA . SER A 1 105 ? 7.235 -10.117 -7.305 1.00 90.94 105 SER A CA 1
ATOM 887 C C . SER A 1 105 ? 7.510 -10.144 -8.807 1.00 90.94 105 SER A C 1
ATOM 889 O O . SER A 1 105 ? 7.979 -9.167 -9.373 1.00 90.94 105 SER A O 1
ATOM 891 N N . TYR A 1 106 ? 7.165 -11.244 -9.483 1.00 90.50 106 TYR A N 1
ATOM 892 C CA . TYR A 1 106 ? 7.428 -11.423 -10.920 1.00 90.50 106 TYR A CA 1
ATOM 893 C C . TYR A 1 106 ? 6.728 -10.401 -11.837 1.00 90.50 106 TYR A C 1
ATOM 895 O O . TYR A 1 106 ? 7.080 -10.286 -13.009 1.00 90.50 106 TYR A O 1
ATOM 903 N N . ASP A 1 107 ? 5.695 -9.715 -11.347 1.00 93.44 107 ASP A N 1
ATOM 904 C CA . ASP A 1 107 ? 4.967 -8.694 -12.100 1.00 93.44 107 ASP A CA 1
ATOM 905 C C . ASP A 1 107 ? 4.820 -7.383 -11.334 1.00 93.44 107 ASP A C 1
ATOM 907 O O . ASP A 1 107 ? 3.898 -6.617 -11.611 1.00 93.44 107 ASP A O 1
ATOM 911 N N . GLY A 1 108 ? 5.698 -7.152 -10.357 1.00 94.50 108 GLY A N 1
ATOM 912 C CA . GLY A 1 108 ? 5.783 -5.915 -9.586 1.00 94.50 108 GLY A CA 1
ATOM 913 C C . GLY A 1 108 ? 4.657 -5.691 -8.585 1.00 94.50 108 GLY A C 1
ATOM 914 O O . GLY A 1 108 ? 4.764 -4.796 -7.762 1.00 94.50 108 GLY A O 1
ATOM 915 N N . PHE A 1 109 ? 3.574 -6.476 -8.617 1.00 96.56 109 PHE A N 1
ATOM 916 C CA . PHE A 1 109 ? 2.455 -6.322 -7.689 1.00 96.56 109 PHE A CA 1
ATOM 917 C C . PHE A 1 109 ? 2.616 -7.186 -6.440 1.00 96.56 109 PHE A C 1
ATOM 919 O O . PHE A 1 109 ? 2.844 -8.395 -6.549 1.00 96.56 109 PHE A O 1
ATOM 926 N N . TRP A 1 110 ? 2.323 -6.625 -5.271 1.00 95.69 110 TRP A N 1
ATOM 927 C CA . TRP A 1 110 ? 2.144 -7.382 -4.031 1.00 95.69 110 TRP A CA 1
ATOM 928 C C . TRP A 1 110 ? 0.915 -6.898 -3.263 1.00 95.69 110 TRP A C 1
ATOM 930 O O . TRP A 1 110 ? 0.309 -5.874 -3.579 1.00 95.69 110 TRP A O 1
ATOM 940 N N . ILE A 1 111 ? 0.471 -7.728 -2.320 1.00 95.44 111 ILE A N 1
ATOM 941 C CA . ILE A 1 111 ? -0.720 -7.464 -1.514 1.00 95.44 111 ILE A CA 1
ATOM 942 C C . ILE A 1 111 ? -0.352 -7.621 -0.054 1.00 95.44 111 ILE A C 1
ATOM 944 O O . ILE A 1 111 ? -0.036 -8.735 0.375 1.00 95.44 111 ILE A O 1
ATOM 948 N N . GLU A 1 112 ? -0.505 -6.542 0.697 1.00 93.44 112 GLU A N 1
ATOM 949 C CA . GLU A 1 112 ? -0.293 -6.517 2.138 1.00 93.44 112 GLU A CA 1
ATOM 950 C C . GLU A 1 112 ? -1.622 -6.524 2.887 1.00 93.44 112 GLU A C 1
ATOM 952 O O . GLU A 1 112 ? -2.693 -6.228 2.343 1.00 93.44 112 GLU A O 1
ATOM 957 N N . ARG A 1 113 ? -1.564 -6.943 4.149 1.00 93.69 113 ARG A N 1
ATOM 958 C CA . ARG A 1 113 ? -2.719 -7.012 5.041 1.00 93.69 113 ARG A CA 1
ATOM 959 C C . ARG A 1 113 ? -2.393 -6.223 6.295 1.00 93.69 113 ARG A C 1
ATOM 961 O O . ARG A 1 113 ? -1.540 -6.640 7.071 1.00 93.69 113 ARG A O 1
ATOM 968 N N . TYR A 1 114 ? -3.150 -5.165 6.530 1.00 92.50 114 TYR A N 1
ATOM 969 C CA . TYR A 1 114 ? -2.968 -4.297 7.687 1.00 92.50 114 TYR A CA 1
ATOM 970 C C . TYR A 1 114 ? -4.082 -4.525 8.693 1.00 92.50 114 TYR A C 1
ATOM 972 O O . TYR A 1 114 ? -5.232 -4.717 8.313 1.00 92.50 114 TYR A O 1
ATOM 980 N N . GLU A 1 115 ? -3.749 -4.531 9.976 1.00 92.94 115 GLU A N 1
ATOM 981 C CA . GLU A 1 115 ? -4.742 -4.448 11.052 1.00 92.94 115 GLU A CA 1
ATOM 982 C C . GLU A 1 115 ? -5.169 -2.994 11.253 1.00 92.94 115 GLU A C 1
ATOM 984 O O . GLU A 1 115 ? -4.316 -2.112 11.321 1.00 92.94 115 GLU A O 1
ATOM 989 N N . ILE A 1 116 ? -6.476 -2.757 11.350 1.00 91.88 116 ILE A N 1
ATOM 990 C CA . ILE A 1 116 ? -7.029 -1.433 11.656 1.00 91.88 116 ILE A CA 1
ATOM 991 C C . ILE A 1 116 ? -6.624 -1.022 13.071 1.00 91.88 116 ILE A C 1
ATOM 993 O O . ILE A 1 116 ? -6.628 -1.851 13.985 1.00 91.88 116 ILE A O 1
ATOM 997 N N . ASP A 1 117 ? -6.304 0.259 13.222 1.00 91.94 117 ASP A N 1
ATOM 998 C CA . ASP A 1 117 ? -5.836 0.907 14.450 1.00 91.94 117 ASP A CA 1
ATOM 999 C C . ASP A 1 117 ? -4.484 0.394 14.949 1.00 91.94 117 ASP A C 1
ATOM 1001 O O . ASP A 1 117 ? -4.147 0.515 16.128 1.00 91.94 117 ASP A O 1
ATOM 1005 N N . LYS A 1 118 ? -3.686 -0.165 14.038 1.00 92.19 118 LYS A N 1
ATOM 1006 C CA . LYS A 1 118 ? -2.307 -0.558 14.303 1.00 92.19 118 LYS A CA 1
ATOM 1007 C C . LYS A 1 118 ? -1.353 0.267 13.447 1.00 92.19 118 LYS A C 1
ATOM 1009 O O . LYS A 1 118 ? -1.521 0.363 12.234 1.00 92.19 118 LYS A O 1
ATOM 1014 N N . LEU A 1 119 ? -0.350 0.836 14.112 1.00 91.25 119 LEU A N 1
ATOM 1015 C CA . LEU A 1 119 ? 0.746 1.576 13.499 1.00 91.25 119 LEU A CA 1
ATOM 1016 C C . LEU A 1 119 ? 1.896 0.616 13.160 1.00 91.25 119 LEU A C 1
ATOM 1018 O O . LEU A 1 119 ? 2.306 -0.199 13.989 1.00 91.25 119 LEU A O 1
ATOM 1022 N N . TYR A 1 120 ? 2.403 0.727 11.942 1.00 85.81 120 TYR A N 1
ATOM 1023 C CA . TYR A 1 120 ? 3.485 -0.049 11.349 1.00 85.81 120 TYR A CA 1
ATOM 1024 C C . TYR A 1 120 ? 4.614 0.896 10.923 1.00 85.81 120 TYR A C 1
ATOM 1026 O O . TYR A 1 120 ? 4.398 2.092 10.756 1.00 85.81 120 TYR A O 1
ATOM 1034 N N . SER A 1 121 ? 5.820 0.357 10.744 1.00 71.50 121 SER A N 1
ATOM 1035 C CA . SER A 1 121 ? 6.950 1.045 10.090 1.00 71.50 121 SER A CA 1
ATOM 1036 C C . SER A 1 121 ? 7.474 2.329 10.760 1.00 71.50 121 SER A C 1
ATOM 1038 O O . SER A 1 121 ? 8.295 3.025 10.176 1.00 71.50 121 SER A O 1
ATOM 1040 N N . VAL A 1 122 ? 7.075 2.619 12.005 1.00 61.84 122 VAL A N 1
ATOM 1041 C CA . VAL A 1 122 ? 7.605 3.739 12.819 1.00 61.84 122 VAL A CA 1
ATOM 1042 C C . VAL A 1 122 ? 8.718 3.282 13.789 1.00 61.84 122 VAL A C 1
ATOM 1044 O O . VAL A 1 122 ? 9.375 4.095 14.428 1.00 61.84 122 VAL A O 1
ATOM 1047 N N . LEU A 1 123 ? 8.978 1.971 13.889 1.00 51.00 123 LEU A N 1
ATOM 1048 C CA . LEU A 1 123 ? 9.859 1.371 14.907 1.00 51.00 123 LEU A CA 1
ATOM 1049 C C . LEU A 1 123 ? 11.322 1.134 14.471 1.00 51.00 123 LEU A C 1
ATOM 1051 O O . LEU A 1 123 ? 12.073 0.525 15.229 1.00 51.00 123 LEU A O 1
ATOM 1055 N N . GLU A 1 124 ? 11.750 1.594 13.291 1.00 41.72 124 GLU A N 1
ATOM 1056 C CA . GLU A 1 124 ? 13.065 1.229 12.719 1.00 41.72 124 GLU A CA 1
ATOM 1057 C C . GLU A 1 124 ? 14.134 2.337 12.708 1.00 41.72 124 GLU A C 1
ATOM 1059 O O . GLU A 1 124 ? 15.162 2.183 12.056 1.00 41.72 124 GLU A O 1
ATOM 1064 N N . ARG A 1 125 ? 13.970 3.433 13.458 1.00 38.62 125 ARG A N 1
ATOM 1065 C CA . ARG A 1 125 ? 15.098 4.342 13.739 1.00 38.62 125 ARG A CA 1
ATOM 1066 C C . ARG A 1 125 ? 15.615 4.100 15.159 1.00 38.62 125 ARG A C 1
ATOM 1068 O O . ARG A 1 125 ? 15.106 4.680 16.114 1.00 38.62 125 ARG A O 1
ATOM 1075 N N . LYS A 1 126 ? 16.583 3.187 15.282 1.00 31.67 126 LYS A N 1
ATOM 1076 C CA . LYS A 1 126 ? 17.527 3.128 16.409 1.00 31.67 126 LYS A CA 1
ATOM 1077 C C . LYS A 1 126 ? 18.831 3.792 16.005 1.00 31.67 126 LYS A C 1
ATOM 1079 O O . LYS A 1 126 ? 19.225 3.594 14.836 1.00 31.67 126 LYS A O 1
#

Foldseek 3Di:
DDDDDDFAAAPDPVLVVVQVVLLVVLVQDPVNDDDDDDDEPADPPDQKWKKKKFKWWADDPPDIDIDIDTDDTYNDPVVSVVVLVVCVVPPVVQDDDPRIHEDPDPRRMDMDIGGYSHTPDSPPDD

pLDDT: mean 88.42, std 11.7, range [31.67, 98.0]

Sequence (126 aa):
MEERRILGYFSDRSKLAEALLACRRCGIGEEETAVEEFSVPLRRGRRFPYELSYEFSLRRGENVEDFYDIFGPQKSRWQCLRLKRRLQRSHPRFRPAEGKEYTQSYDGFWIERYEIDKLYSVLERK

Organism: NCBI:txid2838603

Secondary structure (DSSP, 8-state):
--------B-SSHHHHHHHHHHHHHTT--STT---------PPTT----EEEEEEEEEEETTEEEEEEEEEEEESSHHHHHHHHHHHHHH-GGGS--TTEE-SSSTTSEEEEE--BT---S-S---